Protein AF-A0A937SAI7-F1 (afdb_monomer_lite)

Sequence (100 aa):
MNFTAVHFSTFPNSKDVKKSALLINADASKCAGCMTCMLSCSFRLDSTFNLAAARIQVRKLVNHPNEFEITFTNDCDACGICVKYCPYEALTRQRARKEV

Radius of gyration: 16.66 Å; chains: 1; bounding box: 44×59×30 Å

Secondary structure (DSSP, 8-state):
-------------TT------EEEEE-GGG-----HHHHHHHHHHHSS--STT-SEEEEE-TT-TT-EEEEE-TT-----HHHHT-TT--EEEEE-PPP-

pLDDT: mean 83.46, std 20.59, range [35.09, 98.56]

Structure (mmCIF, N/CA/C/O backbone):
data_AF-A0A937SAI7-F1
#
_entry.id   AF-A0A937SAI7-F1
#
loop_
_atom_site.group_PDB
_atom_site.id
_atom_site.type_symbol
_atom_site.label_atom_id
_atom_site.label_alt_id
_atom_site.label_comp_id
_atom_site.label_asym_id
_atom_site.label_entity_id
_atom_site.label_seq_id
_atom_site.pdbx_PDB_ins_code
_atom_site.Cartn_x
_atom_site.Cartn_y
_atom_site.Cartn_z
_atom_site.occupancy
_atom_site.B_iso_or_equiv
_atom_site.auth_seq_id
_atom_site.auth_comp_id
_atom_site.auth_asym_id
_atom_site.auth_atom_id
_atom_site.pdbx_PDB_model_num
ATOM 1 N N . MET A 1 1 ? 14.159 -42.263 5.482 1.00 49.34 1 MET A N 1
ATOM 2 C CA . MET A 1 1 ? 14.230 -40.787 5.523 1.00 49.34 1 MET A CA 1
ATOM 3 C C . MET A 1 1 ? 14.690 -40.318 4.160 1.00 49.34 1 MET A C 1
ATOM 5 O O . MET A 1 1 ? 15.756 -40.763 3.778 1.00 49.34 1 MET A O 1
ATOM 9 N N . ASN A 1 2 ? 13.879 -39.549 3.425 1.00 35.09 2 ASN A N 1
ATOM 10 C CA . ASN A 1 2 ? 14.312 -38.602 2.383 1.00 35.09 2 ASN A CA 1
ATOM 11 C C . ASN A 1 2 ? 13.076 -37.849 1.862 1.00 35.09 2 ASN A C 1
ATOM 13 O O . ASN A 1 2 ? 12.328 -38.336 1.019 1.00 35.09 2 ASN A O 1
ATOM 17 N N . PHE A 1 3 ? 12.845 -36.674 2.451 1.00 50.03 3 PHE A N 1
ATOM 18 C CA . PHE A 1 3 ? 11.868 -35.677 2.022 1.00 50.03 3 PHE A CA 1
ATOM 19 C C . PHE A 1 3 ? 12.485 -34.837 0.903 1.00 50.03 3 PHE A C 1
ATOM 21 O O . PHE A 1 3 ? 13.192 -33.877 1.187 1.00 50.03 3 PHE A O 1
ATOM 28 N N . THR A 1 4 ? 12.209 -35.151 -0.360 1.00 49.12 4 THR A N 1
ATOM 29 C CA . THR A 1 4 ? 12.497 -34.224 -1.466 1.00 49.12 4 THR A CA 1
ATOM 30 C C . THR A 1 4 ? 11.431 -34.336 -2.543 1.00 49.12 4 THR A C 1
ATOM 32 O O . THR A 1 4 ? 11.622 -34.991 -3.561 1.00 49.12 4 THR A O 1
ATOM 35 N N . ALA A 1 5 ? 10.295 -33.694 -2.291 1.00 45.38 5 ALA A N 1
ATOM 36 C CA . ALA A 1 5 ? 9.388 -33.187 -3.314 1.00 45.38 5 ALA A CA 1
ATOM 37 C C . ALA A 1 5 ? 8.395 -32.255 -2.611 1.00 45.38 5 ALA A C 1
ATOM 39 O O . ALA A 1 5 ? 7.265 -32.635 -2.308 1.00 45.38 5 ALA A O 1
ATOM 40 N N . VAL A 1 6 ? 8.824 -31.029 -2.293 1.00 46.84 6 VAL A N 1
ATOM 41 C CA . VAL A 1 6 ? 7.857 -29.949 -2.073 1.00 46.84 6 VAL A CA 1
ATOM 42 C C . VAL A 1 6 ? 7.152 -29.745 -3.405 1.00 46.84 6 VAL A C 1
ATOM 44 O O . VAL A 1 6 ? 7.686 -29.135 -4.326 1.00 46.84 6 VAL A O 1
ATOM 47 N N . HIS A 1 7 ? 5.978 -30.361 -3.518 1.00 42.81 7 HIS A N 1
ATOM 48 C CA . HIS A 1 7 ? 5.010 -30.121 -4.569 1.00 4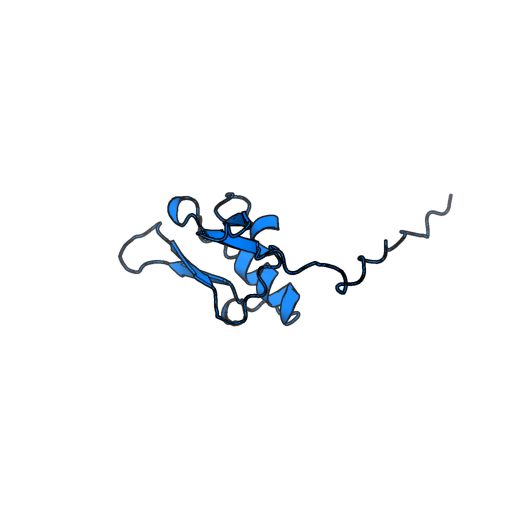2.81 7 HIS A CA 1
ATOM 49 C C . HIS A 1 7 ? 4.785 -28.608 -4.659 1.00 42.81 7 HIS A C 1
ATOM 51 O O . HIS A 1 7 ? 4.047 -28.017 -3.868 1.00 42.81 7 HIS A O 1
ATOM 57 N N . PHE A 1 8 ? 5.455 -27.983 -5.625 1.00 43.28 8 PHE A N 1
ATOM 58 C CA . PHE A 1 8 ? 5.140 -26.658 -6.121 1.00 43.28 8 PHE A CA 1
ATOM 59 C C . PHE A 1 8 ? 3.774 -26.803 -6.789 1.00 43.28 8 PHE A C 1
ATOM 61 O O . PHE A 1 8 ? 3.668 -27.154 -7.963 1.00 43.28 8 PHE A O 1
ATOM 68 N N . SER A 1 9 ? 2.718 -26.688 -5.983 1.00 43.34 9 SER A N 1
ATOM 69 C CA . SER A 1 9 ? 1.349 -26.653 -6.473 1.00 43.34 9 SER A CA 1
ATOM 70 C C . SER A 1 9 ? 1.282 -25.505 -7.468 1.00 43.34 9 SER A C 1
ATOM 72 O O . SER A 1 9 ? 1.398 -24.330 -7.128 1.00 43.34 9 SER A O 1
ATOM 74 N N . THR A 1 10 ? 1.208 -25.889 -8.736 1.00 44.72 10 THR A N 1
ATOM 75 C CA . THR A 1 10 ? 1.040 -25.013 -9.879 1.00 44.72 10 THR A CA 1
ATOM 76 C C . THR A 1 10 ? -0.098 -24.055 -9.576 1.00 44.72 10 THR A C 1
ATOM 78 O O . THR A 1 10 ? -1.251 -24.477 -9.456 1.00 44.72 10 THR A O 1
ATOM 81 N N . PHE A 1 11 ? 0.246 -22.776 -9.421 1.00 48.31 11 PHE A N 1
ATOM 82 C CA . PHE A 1 11 ? -0.711 -21.682 -9.406 1.00 48.31 11 PHE A CA 1
ATOM 83 C C . PHE A 1 11 ? -1.692 -21.887 -10.569 1.00 48.31 11 PHE A C 1
ATOM 85 O O . PHE A 1 11 ? -1.242 -22.050 -11.708 1.00 48.31 11 PHE A O 1
ATOM 92 N N . PRO A 1 12 ? -3.011 -21.922 -10.316 1.00 48.06 12 PRO A N 1
ATOM 93 C CA . PRO A 1 12 ? -3.979 -22.064 -11.386 1.00 48.06 12 PRO A CA 1
ATOM 94 C C . PRO A 1 12 ? -3.826 -20.907 -12.376 1.00 48.06 12 PRO A C 1
ATOM 96 O O . PRO A 1 12 ? -3.706 -19.738 -12.002 1.00 48.06 12 PRO A O 1
ATOM 99 N N . ASN A 1 13 ? -3.781 -21.296 -13.647 1.00 42.28 13 ASN A N 1
ATOM 100 C CA . ASN A 1 13 ? -3.632 -20.457 -14.823 1.00 42.28 13 ASN A CA 1
ATOM 101 C C . ASN A 1 13 ? -4.634 -19.287 -14.785 1.00 42.28 13 ASN A C 1
ATOM 103 O O . ASN A 1 13 ? -5.831 -19.480 -14.588 1.00 42.28 13 ASN A O 1
ATOM 107 N N . SER A 1 14 ? -4.135 -18.070 -14.987 1.00 57.41 14 SER A N 1
ATOM 108 C CA . SER A 1 14 ? -4.842 -16.786 -14.876 1.00 57.41 14 SER A CA 1
ATOM 109 C C . SER A 1 14 ? -5.968 -16.549 -15.898 1.00 57.41 14 SER A C 1
ATOM 111 O O . SER A 1 14 ? -6.474 -15.431 -15.991 1.00 57.41 14 SER A O 1
ATOM 113 N N . LYS A 1 15 ? -6.374 -17.559 -16.675 1.00 51.09 15 LYS A N 1
ATOM 114 C CA . LYS A 1 15 ? -7.263 -17.389 -17.835 1.00 51.09 15 LYS A CA 1
ATOM 115 C C . LYS A 1 15 ? -8.761 -17.545 -17.558 1.00 51.09 15 LYS A C 1
ATOM 117 O O . LYS A 1 15 ? -9.547 -17.173 -18.420 1.00 51.09 15 LYS A O 1
ATOM 122 N N . ASP A 1 16 ? -9.167 -17.964 -16.358 1.00 52.03 16 ASP A N 1
ATOM 123 C CA . ASP A 1 16 ? -10.584 -18.248 -16.053 1.00 52.03 16 ASP A CA 1
ATOM 124 C C . ASP A 1 16 ? -11.200 -17.369 -14.953 1.00 52.03 16 ASP A C 1
ATOM 126 O O . ASP A 1 16 ? -12.299 -17.642 -14.457 1.00 52.03 16 ASP A O 1
ATOM 130 N N . VAL A 1 17 ? -10.545 -16.267 -14.573 1.00 53.06 17 VAL A N 1
ATOM 131 C CA . VAL A 1 17 ? -11.199 -15.262 -13.726 1.00 53.06 17 VAL A CA 1
ATOM 132 C C . VAL A 1 17 ? -12.202 -14.510 -14.598 1.00 53.06 17 VAL A C 1
ATOM 134 O O . VAL A 1 17 ? -11.877 -13.496 -15.214 1.00 53.06 17 VAL A O 1
ATOM 137 N N . LYS A 1 18 ? -13.446 -15.011 -14.658 1.00 46.47 18 LYS A N 1
ATOM 138 C CA . LYS A 1 18 ? -14.602 -14.225 -15.110 1.00 46.47 18 LYS A CA 1
ATOM 139 C C . LYS A 1 18 ? -14.464 -12.846 -14.473 1.00 46.47 18 LYS A C 1
ATOM 141 O O . LYS A 1 18 ? -14.372 -12.760 -13.250 1.00 46.47 18 LYS A O 1
ATOM 146 N N . LYS A 1 19 ? -14.422 -11.795 -15.297 1.00 46.22 19 LYS A N 1
ATOM 147 C CA . LYS A 1 19 ? -14.370 -10.374 -14.919 1.00 46.22 19 LYS A CA 1
ATOM 148 C C . LYS A 1 19 ? -15.651 -9.985 -14.166 1.00 46.22 19 LYS A C 1
ATOM 150 O O . LYS A 1 19 ? -16.435 -9.158 -14.612 1.00 46.22 19 LYS A O 1
ATOM 155 N N . SER A 1 20 ? -15.915 -10.624 -13.030 1.00 49.28 20 SER A N 1
ATOM 156 C CA . SER A 1 20 ? -16.768 -10.081 -11.994 1.00 49.28 20 SER A CA 1
ATOM 157 C C . SER A 1 20 ? -16.050 -8.822 -11.552 1.00 49.28 20 SER A C 1
ATOM 159 O O . SER A 1 20 ? -14.921 -8.925 -11.079 1.00 49.28 20 SER A O 1
ATOM 161 N N . ALA A 1 21 ? -16.647 -7.663 -11.817 1.00 64.56 21 ALA A N 1
ATOM 162 C CA . ALA A 1 21 ? -16.107 -6.358 -11.474 1.00 64.56 21 ALA A CA 1
ATOM 163 C C . ALA A 1 21 ? -15.804 -6.323 -9.970 1.00 64.56 21 ALA A C 1
ATOM 165 O O . ALA A 1 21 ? -16.679 -6.104 -9.142 1.00 64.56 21 ALA A O 1
ATOM 166 N N . LEU A 1 22 ? -14.580 -6.685 -9.614 1.00 75.06 22 LEU A N 1
ATOM 167 C CA . LEU A 1 22 ? -14.099 -6.732 -8.250 1.00 75.06 22 LEU A CA 1
ATOM 168 C C . LEU A 1 22 ? -13.486 -5.371 -7.983 1.00 75.06 22 LEU A C 1
ATOM 170 O O . LEU A 1 22 ? -12.628 -4.918 -8.733 1.00 75.06 22 LEU A O 1
ATOM 174 N N . LEU A 1 23 ? -13.965 -4.727 -6.933 1.00 86.94 23 LEU A N 1
ATOM 175 C CA . LEU A 1 23 ? -13.471 -3.445 -6.471 1.00 86.94 23 LEU A CA 1
ATOM 176 C C . LEU A 1 23 ? -12.696 -3.671 -5.180 1.00 86.94 23 LEU A C 1
ATOM 178 O O . LEU A 1 23 ? -13.014 -4.571 -4.395 1.00 86.94 23 LEU A O 1
ATOM 182 N N . ILE A 1 24 ? -11.671 -2.857 -4.970 1.00 94.00 24 ILE A N 1
ATOM 183 C CA . ILE A 1 24 ? -10.971 -2.790 -3.694 1.00 94.00 24 ILE A CA 1
ATOM 184 C C . ILE A 1 24 ? -11.505 -1.558 -2.977 1.00 94.00 24 ILE A C 1
ATOM 186 O O . ILE A 1 24 ? -11.316 -0.440 -3.445 1.00 94.00 24 ILE A O 1
ATOM 190 N N . ASN A 1 25 ? -12.192 -1.777 -1.863 1.00 95.25 25 ASN A N 1
ATOM 191 C CA . ASN A 1 25 ? -12.625 -0.711 -0.977 1.00 95.25 25 ASN A CA 1
ATOM 192 C C . ASN A 1 25 ? -11.499 -0.396 0.012 1.00 95.25 25 ASN A C 1
ATOM 194 O O . ASN A 1 25 ? -10.903 -1.320 0.573 1.00 95.25 25 ASN A O 1
ATOM 198 N N . ALA A 1 26 ? -11.225 0.888 0.229 1.00 96.44 26 ALA A N 1
ATOM 199 C CA . ALA A 1 26 ? -10.198 1.357 1.145 1.00 96.44 26 ALA A CA 1
ATOM 200 C C . ALA A 1 26 ? -10.825 2.160 2.288 1.00 96.44 26 ALA A C 1
ATOM 202 O O . ALA A 1 26 ? -11.597 3.084 2.056 1.00 96.44 26 ALA A O 1
ATOM 203 N N . ASP A 1 27 ? -10.466 1.802 3.516 1.00 96.81 27 ASP A N 1
ATOM 204 C CA . ASP A 1 27 ? -10.807 2.521 4.737 1.00 96.81 27 ASP A CA 1
ATOM 205 C C . ASP A 1 27 ? -9.534 3.169 5.294 1.00 96.81 27 ASP A C 1
ATOM 207 O O . ASP A 1 27 ? -8.729 2.541 5.988 1.00 96.81 27 ASP A O 1
ATOM 211 N N . ALA A 1 28 ? -9.336 4.439 4.941 1.00 96.06 28 ALA A N 1
ATOM 212 C CA . ALA A 1 28 ? -8.180 5.230 5.346 1.00 96.06 28 ALA A CA 1
ATOM 213 C C . ALA A 1 28 ? -8.041 5.356 6.874 1.00 96.06 28 ALA A C 1
ATOM 215 O O . ALA A 1 28 ? -6.919 5.435 7.371 1.00 96.06 28 ALA A O 1
ATOM 216 N N . SER A 1 29 ? -9.149 5.299 7.625 1.00 96.00 29 SER A N 1
ATOM 217 C CA . SER A 1 29 ? -9.139 5.445 9.088 1.00 96.00 29 SER A CA 1
ATO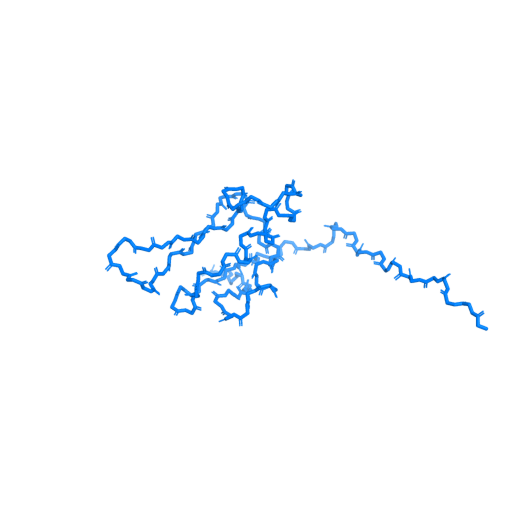M 218 C C . SER A 1 29 ? -8.411 4.304 9.807 1.00 96.00 29 SER A C 1
ATOM 220 O O . SER A 1 29 ? -7.898 4.483 10.908 1.00 96.00 29 SER A O 1
ATOM 222 N N . LYS A 1 30 ? -8.321 3.134 9.162 1.00 97.25 30 LYS A N 1
ATOM 223 C CA . LYS A 1 30 ? -7.610 1.951 9.669 1.00 97.25 30 LYS A CA 1
ATOM 224 C C . LYS A 1 30 ? -6.176 1.848 9.156 1.00 97.25 30 LYS A C 1
ATOM 226 O O . LYS A 1 30 ? -5.446 0.927 9.522 1.00 97.25 30 LYS A O 1
ATOM 231 N N . CYS A 1 31 ? -5.762 2.736 8.256 1.00 97.56 31 CYS A N 1
ATOM 232 C CA . CYS A 1 31 ? -4.433 2.677 7.678 1.00 97.56 31 CYS A CA 1
ATOM 233 C C . CYS A 1 31 ? -3.388 3.126 8.705 1.00 97.56 31 CYS A C 1
ATOM 235 O O . CYS A 1 31 ? -3.399 4.268 9.140 1.00 97.56 31 CYS A O 1
ATOM 237 N N . ALA A 1 32 ? -2.438 2.253 9.043 1.00 96.62 32 ALA A N 1
ATOM 238 C CA . ALA A 1 32 ? -1.304 2.616 9.898 1.00 96.62 32 ALA A CA 1
ATOM 239 C C . ALA A 1 32 ? -0.080 3.125 9.111 1.00 96.62 32 ALA A C 1
ATOM 241 O O . ALA A 1 32 ? 0.962 3.402 9.698 1.00 96.62 32 ALA A O 1
ATOM 242 N N . GLY A 1 33 ? -0.164 3.178 7.775 1.00 96.44 33 GLY A N 1
ATOM 243 C CA . GLY A 1 33 ? 0.941 3.631 6.931 1.00 96.44 33 GLY A CA 1
ATOM 244 C C . GLY A 1 33 ? 2.186 2.742 6.979 1.00 96.44 33 GLY A C 1
ATOM 245 O O . GLY A 1 33 ? 3.288 3.265 6.975 1.00 96.44 33 GLY A O 1
ATOM 246 N N . CYS A 1 34 ? 2.043 1.411 7.017 1.00 97.00 34 CYS A N 1
ATOM 247 C CA . CYS A 1 34 ? 3.181 0.471 7.026 1.00 97.00 34 CYS A CA 1
ATOM 248 C C . CYS A 1 34 ? 3.779 0.166 5.634 1.00 97.00 34 CYS A C 1
ATOM 250 O O . CYS A 1 34 ? 4.767 -0.555 5.525 1.00 97.00 34 CYS A O 1
ATOM 252 N N . MET A 1 35 ? 3.138 0.640 4.559 1.00 97.12 35 MET A N 1
ATOM 253 C CA . MET A 1 35 ? 3.512 0.439 3.147 1.00 97.12 35 MET A CA 1
ATOM 254 C C . MET A 1 35 ? 3.639 -1.021 2.659 1.00 97.12 35 MET A C 1
ATOM 256 O O . MET A 1 35 ? 4.011 -1.254 1.507 1.00 97.12 35 MET A O 1
ATOM 260 N N . THR A 1 36 ? 3.253 -2.024 3.453 1.00 97.81 36 THR A N 1
ATOM 261 C CA . THR A 1 36 ? 3.286 -3.443 3.047 1.00 97.81 36 THR A CA 1
ATOM 262 C C . THR A 1 36 ? 2.444 -3.709 1.798 1.00 97.81 36 THR A C 1
ATOM 264 O O . THR A 1 36 ? 2.845 -4.470 0.916 1.00 97.81 36 THR A O 1
ATOM 267 N N . CYS A 1 37 ? 1.290 -3.051 1.688 1.00 98.12 37 CYS A N 1
ATOM 268 C CA . CYS A 1 37 ? 0.413 -3.139 0.524 1.00 98.12 37 CYS A CA 1
ATOM 269 C C . CYS A 1 37 ? 1.070 -2.585 -0.752 1.00 98.12 37 CYS A C 1
ATOM 271 O O . CYS A 1 37 ? 0.895 -3.172 -1.820 1.00 98.12 37 CYS A O 1
ATOM 273 N N . MET A 1 38 ? 1.861 -1.513 -0.637 1.00 98.56 38 MET A N 1
ATOM 274 C CA . MET A 1 38 ? 2.608 -0.922 -1.750 1.00 98.56 38 MET A CA 1
ATOM 275 C C . MET A 1 38 ? 3.732 -1.859 -2.201 1.00 98.56 38 MET A C 1
ATOM 277 O O . MET A 1 38 ? 3.779 -2.219 -3.374 1.00 98.56 38 MET A O 1
ATOM 281 N N . LEU A 1 39 ? 4.568 -2.334 -1.268 1.00 98.25 39 LEU A N 1
ATOM 282 C CA . LEU A 1 39 ? 5.651 -3.282 -1.569 1.00 98.25 39 LEU A CA 1
ATOM 283 C C . LEU A 1 39 ? 5.128 -4.574 -2.204 1.00 98.25 39 LEU A C 1
ATOM 285 O O . LEU A 1 39 ? 5.652 -5.033 -3.213 1.00 98.25 39 LEU A O 1
ATOM 289 N N . SER A 1 40 ? 4.052 -5.140 -1.653 1.00 97.94 40 SER A N 1
ATOM 290 C CA . SER A 1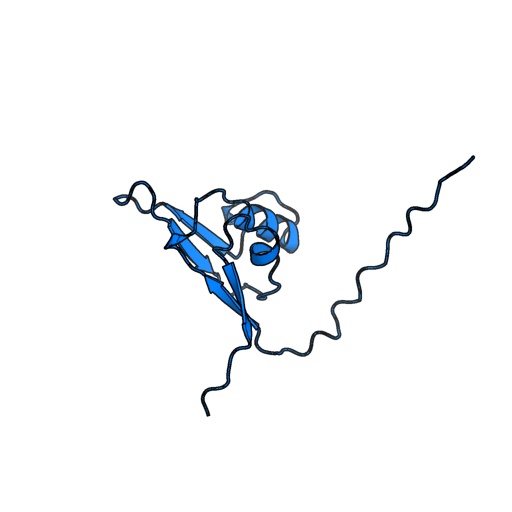 40 ? 3.432 -6.352 -2.205 1.00 97.94 40 SER A CA 1
ATOM 291 C C . SER A 1 40 ? 2.879 -6.124 -3.614 1.00 97.94 40 SER A C 1
ATOM 293 O O . SER A 1 40 ? 2.851 -7.040 -4.434 1.00 97.94 40 SER A O 1
ATOM 295 N N . CYS A 1 41 ? 2.411 -4.908 -3.909 1.00 98.19 41 CYS A N 1
ATOM 296 C CA . CYS A 1 41 ? 1.883 -4.563 -5.220 1.00 98.19 41 CYS A CA 1
ATOM 297 C C . CYS A 1 41 ? 2.986 -4.432 -6.275 1.00 98.19 41 CYS A C 1
ATOM 299 O O . CYS A 1 41 ? 2.844 -5.027 -7.343 1.00 98.19 41 CYS A O 1
ATOM 301 N N . SER A 1 42 ? 4.053 -3.677 -5.999 1.00 98.19 42 SER A N 1
ATOM 302 C CA . SER A 1 42 ? 5.164 -3.514 -6.947 1.00 98.19 42 SER A CA 1
ATOM 303 C C . SER A 1 42 ? 5.947 -4.805 -7.136 1.00 98.19 42 SER A C 1
ATOM 305 O O . SER A 1 42 ? 6.326 -5.126 -8.260 1.00 98.19 42 SER A O 1
ATOM 307 N N . PHE A 1 43 ? 6.083 -5.617 -6.088 1.00 98.00 43 PHE A N 1
ATOM 308 C CA . PHE A 1 43 ? 6.701 -6.928 -6.225 1.00 98.00 43 PHE A CA 1
ATOM 309 C C . PHE A 1 43 ? 5.868 -7.863 -7.113 1.00 98.00 43 PHE A C 1
ATOM 311 O O . PHE A 1 43 ? 6.416 -8.570 -7.948 1.00 98.00 43 PHE A O 1
ATOM 318 N N . ARG A 1 44 ? 4.534 -7.838 -6.998 1.00 96.81 44 ARG A N 1
ATOM 319 C CA . ARG A 1 44 ? 3.663 -8.671 -7.843 1.00 96.81 44 ARG A CA 1
ATOM 320 C C . ARG A 1 44 ? 3.728 -8.288 -9.325 1.00 96.81 44 ARG A C 1
ATOM 322 O O . ARG A 1 44 ? 3.706 -9.177 -10.167 1.00 96.81 44 ARG A O 1
ATOM 329 N N . LEU A 1 45 ? 3.709 -6.990 -9.633 1.00 94.56 45 LEU A N 1
ATOM 330 C CA . LEU A 1 45 ? 3.585 -6.496 -11.010 1.00 94.56 45 LEU A CA 1
ATOM 331 C C . LEU A 1 45 ? 4.935 -6.348 -11.703 1.00 94.56 45 LEU A C 1
ATOM 333 O O . LEU A 1 45 ? 5.100 -6.797 -12.831 1.00 94.56 45 LEU A O 1
ATOM 337 N N . ASP A 1 46 ? 5.889 -5.740 -11.008 1.00 94.44 46 ASP A N 1
ATOM 338 C CA . ASP A 1 46 ? 7.155 -5.304 -11.587 1.00 94.44 46 ASP A CA 1
ATOM 339 C C . ASP A 1 46 ? 8.342 -6.114 -11.029 1.00 94.44 46 ASP A C 1
ATOM 341 O O . ASP A 1 46 ? 9.476 -5.907 -11.446 1.00 94.44 46 ASP A O 1
ATOM 345 N N . SER A 1 47 ? 8.111 -7.040 -10.084 1.00 96.12 47 SER A N 1
ATOM 346 C CA . SER A 1 47 ? 9.166 -7.798 -9.379 1.00 96.12 47 SER A CA 1
ATOM 347 C C . SER A 1 47 ? 10.199 -6.908 -8.677 1.00 96.12 47 SER A C 1
ATOM 349 O O . SER A 1 47 ? 11.354 -7.289 -8.503 1.00 96.12 47 SER A O 1
ATOM 351 N N . THR A 1 48 ? 9.782 -5.714 -8.243 1.00 95.50 48 THR A N 1
ATOM 352 C CA . THR A 1 48 ? 10.638 -4.754 -7.532 1.00 95.50 48 THR A CA 1
ATOM 353 C C . THR A 1 48 ? 10.093 -4.431 -6.146 1.00 95.50 48 THR A C 1
ATOM 355 O O . THR A 1 48 ? 8.889 -4.455 -5.914 1.00 95.50 48 THR A O 1
ATOM 358 N N . PHE A 1 49 ? 10.978 -4.056 -5.222 1.00 96.06 49 PHE A N 1
ATOM 359 C CA . PHE A 1 49 ? 10.601 -3.475 -3.929 1.00 96.06 49 PHE A CA 1
ATOM 360 C C . PHE A 1 49 ? 10.622 -1.945 -4.005 1.00 96.06 49 PHE A C 1
ATOM 362 O O . PHE A 1 49 ? 11.381 -1.278 -3.308 1.00 96.06 49 PHE A O 1
ATOM 369 N N . ASN A 1 50 ? 9.805 -1.387 -4.899 1.00 97.19 50 ASN A N 1
ATOM 370 C CA . ASN A 1 50 ? 9.714 0.054 -5.122 1.00 97.19 50 ASN A CA 1
ATOM 371 C C . ASN A 1 50 ? 8.309 0.565 -4.780 1.00 97.19 50 ASN A C 1
ATOM 373 O O . ASN A 1 50 ? 7.323 0.162 -5.395 1.00 97.19 50 ASN A O 1
ATOM 377 N N . LEU A 1 51 ? 8.213 1.469 -3.806 1.00 97.44 51 LEU A N 1
ATOM 378 C CA . LEU 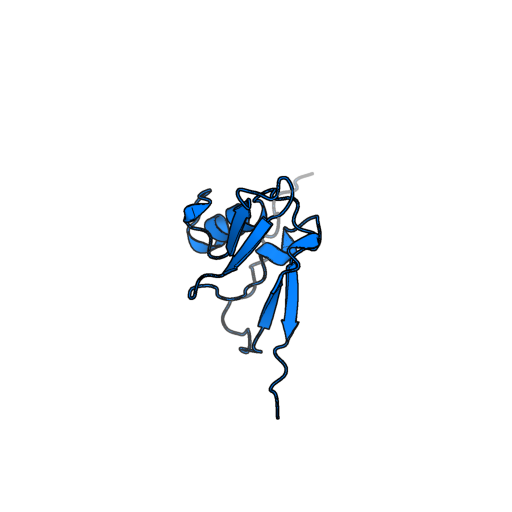A 1 51 ? 6.948 2.067 -3.372 1.00 97.44 51 LEU A CA 1
ATOM 379 C C . LEU A 1 51 ? 6.285 2.908 -4.472 1.00 97.44 51 LEU A C 1
ATOM 381 O O . LEU A 1 51 ? 5.069 2.849 -4.646 1.00 97.44 51 LEU A O 1
ATOM 385 N N . ALA A 1 52 ? 7.072 3.653 -5.250 1.00 97.12 52 ALA A N 1
ATOM 386 C CA . ALA A 1 52 ? 6.556 4.522 -6.306 1.00 97.12 52 ALA A CA 1
ATOM 387 C C . ALA A 1 52 ? 5.991 3.732 -7.498 1.00 97.12 52 ALA A C 1
ATOM 389 O O . ALA A 1 52 ? 5.107 4.221 -8.192 1.00 97.12 52 ALA A O 1
ATOM 390 N N . ALA A 1 53 ? 6.464 2.500 -7.708 1.00 96.81 53 ALA A N 1
ATOM 391 C CA . ALA A 1 53 ? 5.953 1.617 -8.753 1.00 96.81 53 ALA A CA 1
ATOM 392 C C . ALA A 1 53 ? 4.607 0.965 -8.378 1.00 96.81 53 ALA A C 1
ATOM 394 O O . ALA A 1 53 ? 3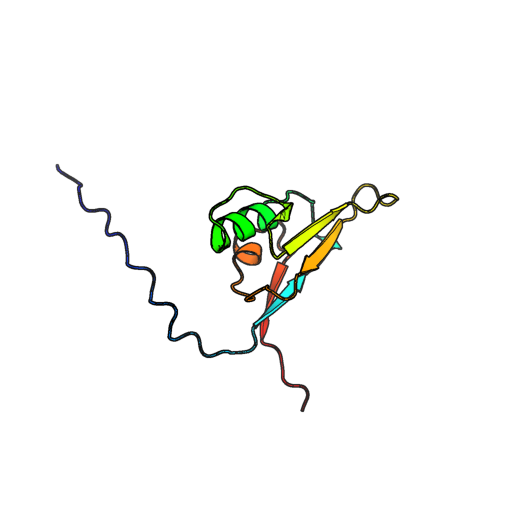.919 0.416 -9.231 1.00 96.81 53 ALA A O 1
ATOM 395 N N . ALA A 1 54 ? 4.181 0.999 -7.114 1.00 98.12 54 ALA A N 1
ATOM 396 C CA . ALA A 1 54 ? 2.945 0.343 -6.704 1.00 98.12 54 ALA A CA 1
ATOM 397 C C . ALA A 1 54 ? 1.696 0.987 -7.341 1.00 98.12 54 ALA A C 1
ATOM 399 O O . ALA A 1 54 ? 1.565 2.208 -7.402 1.00 98.12 54 ALA A O 1
ATOM 400 N N . ARG A 1 55 ? 0.725 0.162 -7.755 1.00 97.81 55 ARG A N 1
ATOM 401 C CA . ARG A 1 55 ? -0.577 0.634 -8.276 1.00 97.81 55 ARG A CA 1
ATOM 402 C C . ARG A 1 55 ? -1.576 1.013 -7.174 1.00 97.81 55 ARG A C 1
ATOM 404 O O . ARG A 1 55 ? -2.644 1.536 -7.465 1.00 97.81 55 ARG A O 1
ATOM 411 N N . ILE A 1 56 ? -1.215 0.762 -5.916 1.00 98.19 56 ILE A N 1
ATOM 412 C CA . ILE A 1 56 ? -1.809 1.358 -4.715 1.00 98.19 56 ILE A CA 1
ATOM 413 C C . ILE A 1 56 ? -0.784 2.322 -4.115 1.00 98.19 56 ILE A C 1
ATOM 415 O O . ILE A 1 56 ? 0.387 1.966 -3.998 1.00 98.19 56 ILE A O 1
ATOM 419 N N . GLN A 1 57 ? -1.211 3.517 -3.725 1.00 98.25 57 GLN A N 1
ATOM 420 C CA . GLN A 1 57 ? -0.363 4.538 -3.120 1.00 98.25 57 GLN A CA 1
ATOM 421 C C . GLN A 1 57 ? -0.918 4.917 -1.751 1.00 98.25 57 GLN A C 1
ATOM 423 O O . GLN A 1 57 ? -2.085 5.280 -1.636 1.00 98.25 57 GLN A O 1
ATOM 428 N N . VAL A 1 58 ? -0.071 4.826 -0.724 1.00 97.94 58 VAL A N 1
ATOM 429 C CA . VAL A 1 58 ? -0.372 5.301 0.629 1.00 97.94 58 VAL A CA 1
ATOM 430 C C . VAL A 1 58 ? 0.471 6.540 0.889 1.00 97.94 58 VAL A C 1
ATOM 432 O O . VAL A 1 58 ? 1.699 6.474 0.836 1.00 97.94 58 VAL A O 1
ATOM 435 N N . ARG A 1 59 ? -0.175 7.676 1.152 1.00 96.81 59 ARG A N 1
ATOM 436 C CA . ARG A 1 59 ? 0.496 8.960 1.398 1.00 96.81 59 ARG A CA 1
ATOM 437 C C . ARG A 1 59 ? 0.120 9.491 2.768 1.00 96.81 59 ARG A C 1
ATOM 439 O O . ARG A 1 59 ? -1.037 9.423 3.161 1.00 96.81 59 ARG A O 1
ATOM 446 N N . LYS A 1 60 ? 1.097 10.029 3.495 1.00 95.75 60 LYS A N 1
ATOM 447 C CA . LYS A 1 60 ? 0.842 10.731 4.755 1.00 95.75 60 LYS A CA 1
ATOM 448 C C . LYS A 1 60 ? 0.322 12.137 4.459 1.00 95.75 60 LYS A C 1
ATOM 450 O O . LYS A 1 60 ? 0.895 12.824 3.613 1.00 95.75 60 LYS A O 1
ATOM 455 N N . LEU A 1 61 ? -0.715 12.573 5.169 1.00 94.00 61 LEU A N 1
ATOM 456 C CA . LEU A 1 61 ? -1.210 13.945 5.065 1.00 94.00 61 LEU A CA 1
ATOM 457 C C . LEU A 1 61 ? -0.317 14.913 5.860 1.00 94.00 61 LEU A C 1
ATOM 459 O O . LEU A 1 61 ? 0.036 14.657 7.010 1.00 94.00 61 LEU A O 1
ATOM 463 N N . VAL A 1 62 ? 0.041 16.047 5.245 1.00 89.88 62 VAL A N 1
ATOM 464 C CA . VAL A 1 62 ? 1.048 16.998 5.766 1.00 89.88 62 VAL A CA 1
ATOM 465 C C . VAL A 1 62 ? 0.636 17.631 7.104 1.00 89.88 62 VAL A C 1
ATOM 467 O O . VAL A 1 62 ? 1.497 17.890 7.939 1.00 89.88 62 VAL A O 1
ATOM 470 N N . ASN A 1 63 ? -0.666 17.799 7.351 1.00 93.44 63 ASN A N 1
ATOM 471 C CA . ASN A 1 63 ? -1.195 18.462 8.553 1.00 93.44 63 ASN A CA 1
ATOM 472 C C . ASN A 1 63 ? -1.925 17.517 9.521 1.00 93.44 63 ASN A C 1
ATOM 474 O O . ASN A 1 63 ? -2.493 17.973 10.508 1.00 93.44 63 ASN A O 1
ATOM 478 N N . HIS A 1 64 ? -1.909 16.211 9.252 1.00 91.38 64 HIS A N 1
ATOM 479 C CA . HIS A 1 64 ? -2.657 15.224 10.026 1.00 91.38 64 HIS A CA 1
ATOM 480 C C . HIS A 1 64 ? -1.716 14.087 10.442 1.00 91.38 64 HIS A C 1
ATOM 482 O O . HIS A 1 64 ? -1.478 13.157 9.667 1.00 91.38 64 HIS A O 1
ATOM 488 N N . PRO A 1 65 ? -1.112 14.163 11.644 1.00 81.12 65 PRO A N 1
ATOM 489 C CA . PRO A 1 65 ? 0.082 13.388 11.977 1.00 81.12 65 PRO A CA 1
ATOM 490 C C . PRO A 1 65 ? -0.081 11.861 11.969 1.00 81.12 65 PRO A C 1
ATOM 492 O O . PRO A 1 65 ? 0.943 11.179 11.916 1.00 81.12 65 PRO A O 1
ATOM 495 N N . ASN A 1 66 ? -1.304 11.332 11.921 1.00 89.19 66 ASN A N 1
ATOM 496 C CA . ASN A 1 66 ? -1.600 9.898 11.872 1.00 89.19 66 ASN A CA 1
ATOM 497 C C . ASN A 1 66 ? -2.637 9.533 10.799 1.00 89.19 66 ASN A C 1
ATOM 499 O O . ASN A 1 66 ? -3.222 8.457 10.861 1.00 89.19 66 ASN A O 1
ATOM 503 N N . GLU A 1 67 ? -2.890 10.424 9.840 1.00 94.12 67 GLU A N 1
ATOM 504 C CA . GLU A 1 67 ? -3.853 10.164 8.773 1.00 94.12 67 GLU A CA 1
ATOM 505 C C . GLU A 1 67 ? -3.130 9.886 7.458 1.00 94.12 67 GLU A C 1
ATOM 507 O O . GLU A 1 67 ? -2.113 10.509 7.117 1.00 94.12 67 GLU A O 1
ATOM 512 N N . PHE A 1 68 ? -3.679 8.928 6.717 1.00 97.00 68 PHE A N 1
ATOM 513 C CA . PHE A 1 68 ? -3.133 8.472 5.453 1.00 97.00 68 PHE A CA 1
ATOM 514 C C . PHE A 1 68 ? -4.205 8.497 4.378 1.00 97.00 68 PHE A C 1
ATOM 516 O O . PHE A 1 68 ? -5.346 8.112 4.602 1.00 97.00 68 PHE A O 1
ATOM 523 N N . GLU A 1 69 ? -3.806 8.894 3.184 1.00 97.06 69 GLU A N 1
ATOM 524 C CA . GLU A 1 69 ? -4.611 8.777 1.984 1.00 97.06 69 GLU A CA 1
ATOM 525 C C . GLU A 1 69 ? -4.238 7.481 1.260 1.00 97.06 69 GLU A C 1
ATOM 527 O O . GLU A 1 69 ? -3.053 7.166 1.112 1.00 97.06 69 GLU A O 1
ATOM 532 N N . ILE A 1 70 ? -5.244 6.737 0.795 1.00 97.88 70 ILE A N 1
ATOM 533 C CA . ILE A 1 70 ? -5.061 5.544 -0.033 1.00 97.88 70 ILE A CA 1
ATOM 534 C C . ILE A 1 70 ? -5.669 5.816 -1.406 1.00 97.88 70 ILE A C 1
ATOM 536 O O . ILE A 1 70 ? -6.871 6.041 -1.521 1.00 97.88 70 ILE A O 1
ATOM 540 N N . THR A 1 71 ? -4.853 5.741 -2.452 1.00 97.50 71 THR A N 1
ATOM 541 C CA . THR A 1 71 ? -5.289 5.908 -3.845 1.00 97.50 71 THR A CA 1
ATOM 542 C C . THR A 1 71 ? -4.858 4.725 -4.703 1.00 97.50 71 THR A C 1
ATOM 544 O O . THR A 1 71 ? -3.910 4.006 -4.376 1.00 97.50 71 THR A O 1
ATOM 547 N N . PHE A 1 72 ? -5.560 4.511 -5.815 1.00 96.75 72 PHE A N 1
ATOM 548 C CA . PHE A 1 72 ? -5.220 3.501 -6.814 1.00 96.75 72 PHE A CA 1
ATOM 549 C C . PHE A 1 72 ? -4.987 4.169 -8.163 1.00 96.75 72 PHE A C 1
ATOM 551 O O . PHE A 1 72 ? -5.705 5.088 -8.547 1.00 96.75 72 PHE A O 1
ATOM 558 N N . THR A 1 73 ? -3.984 3.699 -8.891 1.00 95.75 73 THR A N 1
ATOM 559 C CA . THR A 1 73 ? -3.730 4.130 -10.268 1.00 95.75 73 THR A CA 1
ATOM 560 C C . THR A 1 73 ? -4.690 3.440 -11.236 1.00 95.75 73 THR A C 1
ATOM 562 O O . THR A 1 73 ? -5.156 2.334 -10.954 1.00 95.75 73 THR A O 1
ATOM 565 N N . ASN A 1 74 ? -4.858 3.999 -12.434 1.00 93.50 74 ASN A N 1
ATOM 566 C CA . ASN A 1 74 ? -5.681 3.405 -13.495 1.00 93.50 74 ASN A CA 1
ATOM 567 C C . ASN A 1 74 ? -5.224 1.998 -13.931 1.00 93.50 74 ASN A C 1
ATOM 569 O O . ASN A 1 74 ? -6.050 1.199 -14.359 1.00 93.50 74 ASN A O 1
ATOM 573 N N . ASP A 1 75 ? -3.942 1.664 -13.759 1.00 93.56 75 ASP A N 1
ATOM 574 C CA . ASP A 1 75 ? -3.390 0.342 -14.098 1.00 93.56 75 ASP A CA 1
ATOM 575 C C . ASP A 1 75 ? -3.672 -0.736 -13.033 1.00 93.56 75 ASP A C 1
ATOM 577 O O . ASP A 1 75 ? -3.138 -1.845 -13.095 1.00 93.56 75 ASP A O 1
ATOM 581 N N . CYS A 1 76 ? -4.458 -0.425 -11.997 1.00 94.06 76 CYS A N 1
ATOM 582 C CA . CYS A 1 76 ? -4.805 -1.401 -10.974 1.00 94.06 76 CYS A CA 1
ATOM 583 C C . CYS A 1 76 ? -5.746 -2.475 -11.544 1.00 94.06 76 CYS A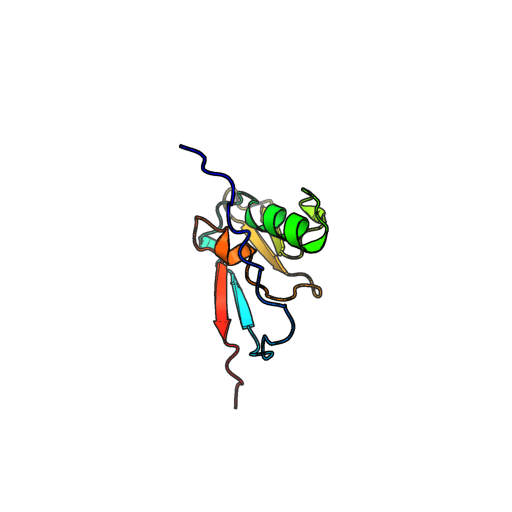 C 1
ATOM 585 O O . CYS A 1 76 ? -6.884 -2.207 -11.917 1.00 94.06 76 CYS A O 1
ATOM 587 N N . ASP A 1 77 ? -5.292 -3.726 -11.527 1.00 93.06 77 ASP A N 1
ATOM 588 C CA . ASP A 1 77 ? -6.049 -4.907 -11.966 1.00 93.06 77 ASP A CA 1
ATOM 589 C C . ASP A 1 77 ? -7.035 -5.459 -10.914 1.00 93.06 77 ASP A C 1
ATOM 591 O O . ASP A 1 77 ? -7.642 -6.512 -11.116 1.00 93.06 77 ASP A O 1
ATOM 595 N N . ALA A 1 78 ? -7.160 -4.792 -9.761 1.00 93.81 78 ALA A N 1
ATOM 596 C CA . ALA A 1 78 ? -7.960 -5.220 -8.613 1.00 93.81 78 ALA A CA 1
ATOM 597 C C . ALA A 1 78 ? -7.722 -6.682 -8.152 1.00 93.81 78 ALA A C 1
ATOM 599 O O . ALA A 1 78 ? -8.612 -7.318 -7.574 1.00 93.81 78 ALA A O 1
ATOM 600 N N . CYS A 1 79 ? -6.513 -7.230 -8.338 1.00 94.75 79 CYS A N 1
ATOM 601 C CA . CYS A 1 79 ? -6.210 -8.626 -7.978 1.00 94.75 79 CYS A CA 1
ATOM 602 C C . CYS A 1 79 ? -6.367 -8.944 -6.474 1.00 94.75 79 CYS A C 1
ATOM 604 O O . CYS A 1 79 ? -6.517 -10.105 -6.094 1.00 94.75 79 CYS A O 1
ATOM 606 N N . GLY A 1 80 ? -6.312 -7.927 -5.604 1.00 95.50 80 GLY A N 1
ATOM 607 C CA . GLY A 1 80 ? -6.466 -8.067 -4.156 1.00 95.50 80 GLY A CA 1
ATOM 608 C C . GLY A 1 80 ? -5.204 -8.444 -3.368 1.00 95.50 80 GLY A C 1
ATOM 609 O O . GLY A 1 80 ? -5.331 -8.745 -2.183 1.00 95.50 80 GLY A O 1
ATOM 610 N N . ILE A 1 81 ? -3.990 -8.396 -3.939 1.00 97.25 81 ILE A N 1
ATOM 611 C CA . ILE A 1 81 ? -2.759 -8.688 -3.166 1.00 97.25 81 ILE A CA 1
ATOM 612 C C . ILE A 1 81 ? -2.609 -7.753 -1.958 1.00 97.25 81 ILE A C 1
ATOM 614 O O . ILE A 1 81 ? -2.202 -8.176 -0.883 1.00 97.25 81 ILE A O 1
ATOM 618 N N . CYS A 1 82 ? -2.986 -6.483 -2.120 1.00 97.75 82 CYS A N 1
ATOM 619 C CA . CYS A 1 82 ? -2.911 -5.484 -1.064 1.00 97.75 82 CYS A CA 1
ATOM 620 C C . CYS A 1 82 ? -3.902 -5.775 0.069 1.00 97.75 82 CYS A C 1
ATOM 622 O O . CYS A 1 82 ? -3.573 -5.526 1.220 1.00 97.75 82 CYS A O 1
ATOM 624 N N . VAL A 1 83 ? -5.064 -6.358 -0.246 1.00 97.75 83 VAL A N 1
ATOM 625 C CA . VAL A 1 83 ? -6.045 -6.832 0.744 1.00 97.75 83 VAL A CA 1
ATOM 626 C C . VAL A 1 83 ? -5.454 -7.989 1.547 1.00 97.75 83 VAL A C 1
ATOM 628 O O . VAL A 1 83 ? -5.492 -7.964 2.769 1.00 97.75 83 VAL A O 1
ATOM 631 N N . LYS A 1 84 ? -4.832 -8.964 0.870 1.00 97.44 84 LYS A N 1
ATOM 632 C CA . LYS A 1 84 ? -4.214 -10.134 1.516 1.00 97.44 84 LYS A CA 1
ATOM 633 C C . LYS A 1 84 ? -3.129 -9.757 2.532 1.00 97.44 84 LYS A C 1
ATOM 635 O O . LYS A 1 84 ? -3.006 -10.423 3.552 1.00 97.44 84 LYS A O 1
ATOM 640 N N . TYR A 1 85 ? -2.328 -8.735 2.234 1.00 97.62 85 TYR A N 1
ATOM 641 C CA . TYR A 1 85 ? -1.180 -8.337 3.056 1.00 97.62 85 TYR A CA 1
ATOM 642 C C . TYR A 1 85 ? -1.425 -7.088 3.907 1.00 97.62 85 TYR A C 1
ATOM 644 O O . TYR A 1 85 ? -0.468 -6.520 4.427 1.00 97.62 85 TYR A O 1
ATOM 652 N N . CYS A 1 86 ? -2.670 -6.631 4.046 1.00 98.12 86 CYS A N 1
ATOM 653 C CA . CYS A 1 86 ? -2.989 -5.548 4.968 1.00 98.12 86 CYS A CA 1
ATOM 654 C C . CYS A 1 86 ? -3.287 -6.128 6.361 1.00 98.12 86 CYS A C 1
ATOM 656 O O . CYS A 1 86 ? -4.367 -6.683 6.547 1.00 98.12 86 CYS A O 1
ATOM 658 N N . PRO A 1 87 ? -2.388 -5.988 7.355 1.00 97.44 87 PRO A N 1
ATOM 659 C CA . PRO A 1 87 ? -2.624 -6.539 8.692 1.00 97.44 87 PRO A CA 1
ATOM 660 C C . PRO A 1 87 ? -3.669 -5.750 9.498 1.00 97.44 87 PRO A C 1
ATOM 662 O O . PRO A 1 87 ? -4.130 -6.229 10.525 1.00 97.44 87 PRO A O 1
ATOM 665 N N . TYR A 1 88 ? -4.039 -4.551 9.040 1.00 97.75 88 TYR A N 1
ATOM 666 C CA . TYR A 1 88 ? -5.001 -3.660 9.700 1.00 97.75 88 TYR A CA 1
ATOM 667 C C . TYR A 1 88 ? -6.396 -3.705 9.072 1.00 97.75 88 TYR A C 1
ATOM 669 O O . TYR A 1 88 ? -7.265 -2.924 9.448 1.00 97.75 88 TYR A O 1
ATOM 677 N N . GLU A 1 89 ? -6.594 -4.556 8.060 1.00 97.00 89 GLU A N 1
ATOM 678 C CA . GLU A 1 89 ? -7.875 -4.690 7.355 1.00 97.00 89 GLU A CA 1
ATOM 679 C C . GLU A 1 89 ? -8.409 -3.361 6.778 1.00 97.00 89 GLU A C 1
ATOM 681 O O . GLU A 1 89 ? -9.609 -3.180 6.576 1.00 97.00 89 GLU A O 1
ATOM 686 N N . ALA A 1 90 ? -7.506 -2.427 6.457 1.00 98.06 90 ALA A N 1
ATOM 687 C CA . ALA A 1 90 ? -7.828 -1.149 5.818 1.00 98.06 90 ALA A CA 1
ATOM 688 C C . ALA A 1 90 ? -8.281 -1.308 4.354 1.00 98.06 90 ALA A C 1
ATOM 690 O O . ALA A 1 90 ? -8.662 -0.340 3.705 1.00 98.06 90 ALA A O 1
ATOM 691 N N . LEU A 1 91 ? -8.202 -2.519 3.798 1.00 97.69 91 LEU A N 1
ATOM 692 C CA . LEU A 1 91 ? -8.518 -2.829 2.408 1.00 97.69 91 LEU A CA 1
ATOM 693 C C . LEU A 1 91 ? -9.423 -4.059 2.363 1.00 97.69 91 LEU A C 1
ATOM 695 O O . LEU A 1 91 ? -9.103 -5.075 2.974 1.00 97.69 91 LEU A O 1
ATOM 699 N N . THR A 1 92 ? -10.513 -4.009 1.596 1.00 95.88 92 THR A N 1
ATOM 700 C CA . THR A 1 92 ? -11.439 -5.141 1.415 1.00 95.88 92 THR A CA 1
ATOM 701 C C . THR A 1 92 ? -11.826 -5.328 -0.051 1.00 95.88 92 THR A C 1
ATOM 703 O O . THR A 1 92 ? -11.771 -4.395 -0.847 1.00 95.88 92 THR A O 1
ATOM 706 N N . ARG A 1 93 ? -12.200 -6.555 -0.443 1.00 92.88 93 ARG A N 1
ATOM 707 C CA . ARG A 1 93 ? -12.712 -6.844 -1.795 1.00 92.88 93 ARG A CA 1
ATOM 708 C C . ARG A 1 93 ? -14.230 -6.792 -1.791 1.00 92.88 93 ARG A C 1
ATOM 710 O O . ARG A 1 93 ? -14.868 -7.497 -1.014 1.00 92.88 93 ARG A O 1
ATOM 717 N N . GLN A 1 94 ? -14.795 -6.027 -2.711 1.00 87.62 94 GLN A N 1
ATOM 718 C CA . GLN A 1 94 ? -16.232 -5.949 -2.932 1.00 87.62 94 GLN A CA 1
ATOM 719 C C . GLN A 1 94 ? -16.567 -6.386 -4.355 1.00 87.62 94 GLN A C 1
ATOM 721 O O . GLN A 1 94 ? -15.783 -6.216 -5.289 1.00 87.62 94 GLN A O 1
ATOM 726 N N . ARG A 1 95 ? -17.752 -6.972 -4.528 1.00 79.25 95 ARG A N 1
ATOM 727 C CA . ARG A 1 95 ? -18.330 -7.160 -5.859 1.00 79.25 95 ARG A CA 1
ATOM 728 C C . ARG A 1 95 ? -18.991 -5.841 -6.235 1.00 79.25 95 ARG A C 1
ATOM 730 O O . ARG A 1 95 ? -19.847 -5.379 -5.487 1.00 79.25 95 ARG A O 1
ATOM 737 N N . ALA A 1 96 ? -18.620 -5.253 -7.366 1.00 67.75 96 ALA A N 1
ATOM 738 C CA . ALA A 1 96 ? -19.337 -4.111 -7.907 1.00 67.75 96 ALA A CA 1
ATOM 739 C C . ALA A 1 96 ? -20.776 -4.555 -8.172 1.00 67.75 96 ALA A C 1
ATOM 741 O O . ALA A 1 96 ? -21.038 -5.408 -9.027 1.00 67.75 96 ALA A O 1
ATOM 742 N N . ARG A 1 97 ? -21.714 -4.020 -7.395 1.00 60.31 97 ARG A N 1
ATOM 743 C CA . ARG A 1 97 ? -23.127 -4.151 -7.718 1.00 60.31 97 ARG A CA 1
ATOM 744 C C . ARG A 1 97 ? -23.352 -3.247 -8.926 1.00 60.31 97 ARG A C 1
ATOM 746 O O . ARG A 1 97 ? -23.038 -2.066 -8.855 1.00 60.31 97 ARG A O 1
ATOM 753 N N . LYS A 1 98 ? -23.853 -3.790 -10.039 1.00 51.56 98 LYS A N 1
ATOM 754 C CA . LYS A 1 98 ? -24.449 -2.936 -11.072 1.00 51.56 98 LYS A CA 1
ATOM 755 C C . LYS A 1 98 ? -25.603 -2.190 -10.402 1.00 51.56 98 LYS A C 1
ATOM 757 O O . LYS A 1 98 ? -26.524 -2.839 -9.901 1.00 51.56 98 LYS A O 1
ATOM 762 N N . GLU A 1 99 ? -25.509 -0.871 -10.336 1.00 56.94 99 GLU A N 1
ATOM 763 C CA . GLU A 1 99 ? -26.688 -0.024 -10.185 1.00 56.94 99 GLU A CA 1
ATOM 764 C C . GLU A 1 99 ? -27.571 -0.297 -11.412 1.00 56.94 99 GLU A C 1
ATOM 766 O O . GLU A 1 99 ? -27.070 -0.351 -12.540 1.00 56.94 99 GLU A O 1
ATOM 771 N N . VAL A 1 100 ? -28.823 -0.672 -11.139 1.00 49.59 100 VAL A N 1
ATOM 772 C CA . VAL A 1 100 ? -29.840 -1.081 -12.122 1.00 49.59 100 VAL A CA 1
ATOM 773 C C . VAL A 1 100 ? -30.550 0.156 -12.632 1.00 49.59 100 VAL A C 1
ATOM 775 O O . VAL A 1 100 ? -30.894 0.993 -11.769 1.00 49.59 100 VAL A O 1
#

Foldseek 3Di:
DDDPDPPPPPDPDPPPPPPQPKDKDFQQVLDQPPLQLQQQQCCVPVVDSDSVSGQWHWADDPPDRRTIDIDGHPPDPNPCSSCVRDPSNRIDIDRPDPPD